Protein AF-A0A3E1B676-F1 (afdb_monomer)

Radius of gyration: 16.17 Å; Cα contacts (8 Å, |Δi|>4): 149; chains: 1; bounding box: 52×35×34 Å

Mean predicted aligned error: 9.72 Å

pLDDT: mean 76.48, std 18.03, range [34.97, 93.62]

Structure (mmCIF, N/CA/C/O backbone):
data_AF-A0A3E1B676-F1
#
_entry.id   AF-A0A3E1B676-F1
#
loop_
_atom_site.group_PDB
_atom_site.id
_atom_site.type_symbol
_atom_site.label_atom_id
_atom_site.label_alt_id
_atom_site.label_comp_id
_atom_site.label_asym_id
_atom_site.label_entity_id
_atom_site.label_seq_id
_atom_site.pdbx_PDB_ins_code
_atom_site.Cartn_x
_atom_site.Cartn_y
_atom_site.Cartn_z
_atom_site.occupancy
_atom_site.B_iso_or_equiv
_atom_site.auth_seq_id
_atom_site.auth_comp_id
_atom_site.auth_asym_id
_atom_site.auth_atom_id
_atom_site.pdbx_PDB_model_num
ATOM 1 N N . MET A 1 1 ? -6.991 -20.681 5.396 1.00 37.31 1 MET A N 1
ATOM 2 C CA . MET A 1 1 ? -6.569 -19.267 5.315 1.00 37.31 1 MET A CA 1
ATOM 3 C C . MET A 1 1 ? -7.424 -18.619 4.246 1.00 37.31 1 MET A C 1
ATOM 5 O O . MET A 1 1 ? -7.272 -18.988 3.089 1.00 37.31 1 MET A O 1
ATOM 9 N N . ASP A 1 2 ? -8.357 -17.744 4.621 1.00 46.38 2 ASP A N 1
ATOM 10 C CA . ASP A 1 2 ? -9.192 -17.037 3.646 1.00 46.38 2 ASP A CA 1
ATOM 11 C C . ASP A 1 2 ? -8.334 -16.021 2.893 1.00 46.38 2 ASP A C 1
ATOM 13 O O . ASP A 1 2 ? -7.887 -15.014 3.447 1.00 46.38 2 ASP A O 1
ATOM 17 N N . VAL A 1 3 ? -8.059 -16.308 1.625 1.00 51.62 3 VAL A N 1
ATOM 18 C CA . VAL A 1 3 ? -7.370 -15.370 0.745 1.00 51.62 3 VAL A CA 1
ATOM 19 C C . VAL A 1 3 ? -8.402 -14.324 0.335 1.00 51.62 3 VAL A C 1
ATOM 21 O O . VAL A 1 3 ? -9.228 -14.566 -0.541 1.00 51.62 3 VAL A O 1
ATOM 24 N N . ALA A 1 4 ? -8.406 -13.175 1.016 1.00 69.06 4 ALA A N 1
ATOM 25 C CA . ALA A 1 4 ? -9.234 -12.041 0.616 1.00 69.06 4 ALA A CA 1
ATOM 26 C C . ALA A 1 4 ? -8.970 -11.712 -0.863 1.00 69.06 4 ALA A C 1
ATOM 28 O O . ALA A 1 4 ? -7.813 -11.648 -1.288 1.00 69.06 4 ALA A O 1
ATOM 29 N N . ARG A 1 5 ? -10.042 -11.537 -1.645 1.00 81.31 5 ARG A N 1
ATOM 30 C CA . ARG A 1 5 ? -9.957 -11.242 -3.079 1.00 81.31 5 ARG A CA 1
ATOM 31 C C . ARG A 1 5 ? -9.132 -9.969 -3.297 1.00 81.31 5 ARG A C 1
ATOM 33 O O . ARG A 1 5 ? -9.471 -8.915 -2.758 1.00 81.31 5 ARG A O 1
ATOM 40 N N . VAL A 1 6 ? -8.056 -10.098 -4.073 1.00 87.75 6 VAL A N 1
ATOM 41 C CA . VAL A 1 6 ? -7.184 -8.987 -4.475 1.00 87.75 6 VAL A CA 1
ATOM 42 C C . VAL A 1 6 ? -7.830 -8.274 -5.658 1.00 87.75 6 VAL A C 1
ATOM 44 O O . VAL A 1 6 ? -8.067 -8.890 -6.694 1.00 87.75 6 VAL A O 1
ATOM 47 N N . GLU A 1 7 ? -8.121 -6.987 -5.496 1.00 90.19 7 GLU A N 1
ATOM 48 C CA . GLU A 1 7 ? -8.770 -6.143 -6.512 1.00 90.19 7 GLU A CA 1
ATOM 49 C C . GLU A 1 7 ? -7.760 -5.243 -7.248 1.00 90.19 7 GLU A C 1
ATOM 51 O O . GLU A 1 7 ? -8.090 -4.599 -8.241 1.00 90.19 7 GLU A O 1
ATOM 56 N N . GLY A 1 8 ? -6.510 -5.197 -6.780 1.00 90.56 8 GLY A N 1
ATOM 57 C CA . GLY A 1 8 ? -5.442 -4.423 -7.401 1.00 90.56 8 GLY A CA 1
ATOM 58 C C . GLY A 1 8 ? -4.163 -4.412 -6.572 1.00 90.56 8 GLY A C 1
ATOM 59 O O . GLY A 1 8 ? -4.040 -5.134 -5.584 1.00 90.56 8 GLY A O 1
ATOM 60 N N . TRP A 1 9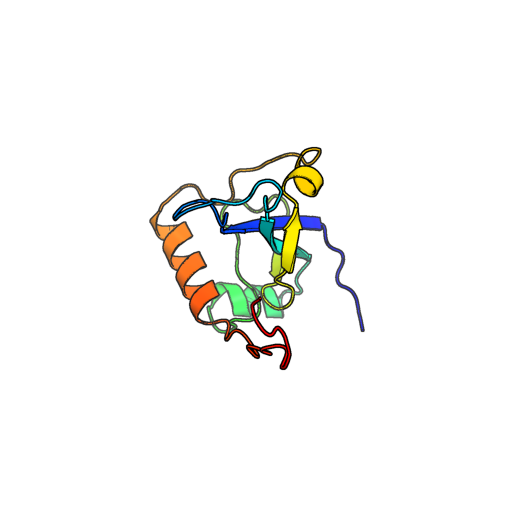 ? -3.220 -3.563 -6.972 1.00 91.19 9 TRP A N 1
ATOM 61 C CA . TRP A 1 9 ? -1.926 -3.402 -6.312 1.00 91.19 9 TRP A CA 1
ATOM 62 C C . TRP A 1 9 ? -1.608 -1.921 -6.137 1.00 91.19 9 TRP A C 1
ATOM 64 O O . TRP A 1 9 ? -1.818 -1.129 -7.055 1.00 91.19 9 TRP A O 1
ATOM 74 N N . VAL A 1 10 ? -1.070 -1.562 -4.976 1.00 91.44 10 VAL A N 1
ATOM 75 C CA . VAL A 1 10 ? -0.491 -0.242 -4.711 1.00 91.44 10 VAL A CA 1
ATOM 76 C C . VAL A 1 10 ? 1.018 -0.356 -4.815 1.00 91.44 10 VAL A C 1
ATOM 78 O O . VAL A 1 10 ? 1.610 -1.225 -4.180 1.00 91.44 10 VAL A O 1
ATOM 81 N N . VAL A 1 11 ? 1.639 0.524 -5.596 1.00 89.25 11 VAL A N 1
ATOM 82 C CA . VAL A 1 11 ? 3.098 0.686 -5.618 1.00 89.25 11 VAL A CA 1
ATOM 83 C C . VAL A 1 11 ? 3.486 1.604 -4.462 1.00 89.25 11 VAL A C 1
ATOM 85 O O . VAL A 1 11 ? 3.035 2.744 -4.415 1.00 89.25 11 VAL A O 1
ATOM 88 N N . LEU A 1 12 ? 4.284 1.096 -3.523 1.00 83.88 12 LEU A N 1
ATOM 89 C CA . LEU A 1 12 ? 4.619 1.781 -2.267 1.00 83.88 12 LEU A CA 1
ATOM 90 C C . LEU A 1 12 ? 5.931 2.555 -2.363 1.00 83.88 12 LEU A C 1
ATOM 92 O O . LEU A 1 12 ? 6.022 3.706 -1.957 1.00 83.88 12 LEU A O 1
ATOM 96 N N . THR A 1 13 ? 6.95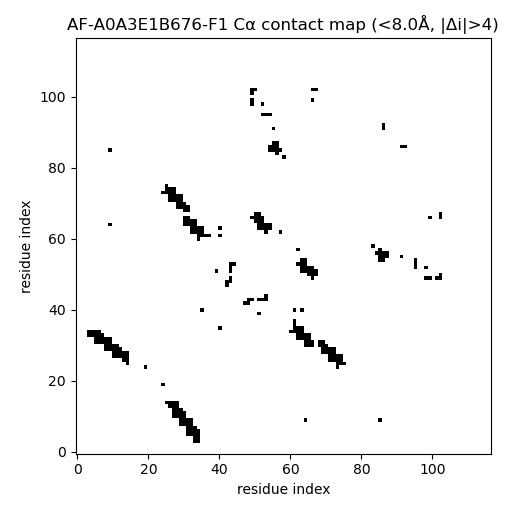3 1.915 -2.918 1.00 73.19 13 THR A N 1
ATOM 97 C CA . THR A 1 13 ? 8.233 2.550 -3.209 1.00 73.19 13 THR A CA 1
ATOM 98 C C . THR A 1 13 ? 8.779 1.975 -4.500 1.00 73.19 13 THR A C 1
ATOM 100 O O . THR A 1 13 ? 8.662 0.776 -4.789 1.00 73.19 13 THR A O 1
ATOM 103 N N . GLN A 1 14 ? 9.360 2.861 -5.293 1.00 59.12 14 GLN A N 1
ATOM 104 C CA . GLN A 1 14 ? 10.222 2.466 -6.379 1.00 59.12 14 GLN A CA 1
ATOM 105 C C . GLN A 1 14 ? 11.634 2.491 -5.808 1.00 59.12 14 GLN A C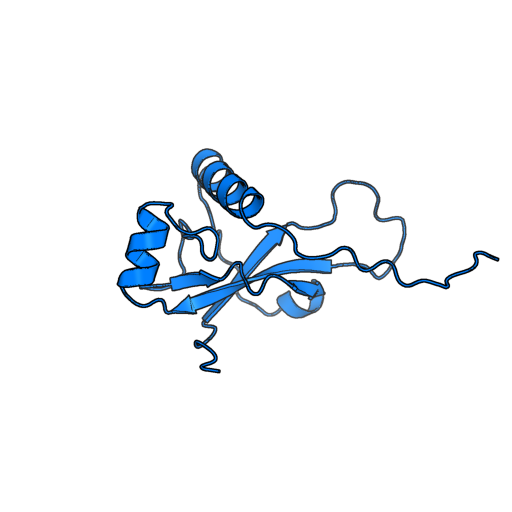 1
ATOM 107 O O . GLN A 1 14 ? 12.129 3.539 -5.418 1.00 59.12 14 GLN A O 1
ATOM 112 N N . THR A 1 15 ? 12.295 1.344 -5.718 1.00 53.12 15 THR A N 1
ATOM 113 C CA . THR A 1 15 ? 13.728 1.342 -5.431 1.00 53.12 15 THR A CA 1
ATOM 114 C C . THR A 1 15 ? 14.446 1.809 -6.695 1.00 53.12 15 THR A C 1
ATOM 116 O O . THR A 1 15 ? 14.811 0.982 -7.529 1.00 53.12 15 THR A O 1
ATOM 119 N N . CYS A 1 16 ? 14.573 3.120 -6.907 1.00 50.38 16 CYS A N 1
ATOM 120 C CA . CYS A 1 16 ? 15.342 3.662 -8.034 1.00 50.38 16 CYS A CA 1
ATOM 121 C C . CYS A 1 16 ? 16.162 4.923 -7.727 1.00 50.38 16 CYS A C 1
ATOM 123 O O . CYS A 1 16 ? 16.829 5.427 -8.626 1.00 50.38 16 CYS A O 1
ATOM 125 N N . ASP A 1 17 ? 16.187 5.401 -6.487 1.00 42.16 17 ASP A N 1
ATOM 126 C CA . ASP A 1 17 ? 16.567 6.799 -6.260 1.00 42.16 17 ASP A CA 1
ATOM 127 C C . ASP A 1 17 ? 18.059 6.961 -5.921 1.00 42.16 17 ASP A C 1
ATOM 129 O O . ASP A 1 17 ? 18.623 8.037 -6.092 1.00 42.16 17 ASP A O 1
ATOM 133 N N . ILE A 1 18 ? 18.735 5.896 -5.473 1.00 44.44 18 ILE A N 1
ATOM 134 C CA . ILE A 1 18 ? 20.149 5.942 -5.081 1.00 44.44 18 ILE A CA 1
ATOM 135 C C . ILE A 1 18 ? 20.855 4.689 -5.628 1.00 44.44 18 ILE A C 1
ATOM 137 O O . ILE A 1 18 ? 20.900 3.637 -5.003 1.00 44.44 18 ILE A O 1
ATOM 141 N N . VAL A 1 19 ? 21.409 4.839 -6.834 1.00 43.31 19 VAL A N 1
ATOM 142 C CA . VAL A 1 19 ? 22.401 3.971 -7.499 1.00 43.31 19 VAL A CA 1
ATOM 143 C C . VAL A 1 19 ? 21.943 2.574 -7.966 1.00 43.31 19 VAL A C 1
ATOM 145 O O . VAL A 1 19 ? 22.201 1.551 -7.336 1.00 43.31 19 VAL A O 1
ATOM 148 N N . ASN A 1 20 ? 21.346 2.504 -9.161 1.00 42.09 20 ASN A N 1
ATOM 149 C CA . ASN A 1 20 ? 21.154 1.240 -9.879 1.00 42.09 20 ASN A CA 1
ATOM 150 C C . ASN A 1 20 ? 22.371 0.971 -10.790 1.00 42.09 20 ASN A C 1
ATOM 152 O O . ASN A 1 20 ? 22.350 1.289 -11.973 1.00 42.09 20 ASN A O 1
ATOM 156 N N . PHE A 1 21 ? 23.461 0.429 -10.233 1.00 45.94 21 PHE A N 1
ATOM 157 C CA . PHE A 1 21 ? 24.659 0.029 -11.001 1.00 45.94 21 PHE A CA 1
ATOM 158 C C . PHE A 1 21 ? 24.521 -1.345 -11.693 1.00 45.94 21 PHE A C 1
ATOM 160 O O . PHE A 1 21 ? 25.475 -1.808 -12.312 1.00 45.94 21 PHE A O 1
ATOM 167 N N . ALA A 1 22 ? 23.367 -2.018 -11.599 1.00 49.59 22 ALA A N 1
ATOM 168 C CA . ALA A 1 22 ? 23.179 -3.366 -12.136 1.00 49.59 22 ALA A CA 1
ATOM 169 C C . ALA A 1 22 ? 21.955 -3.453 -13.061 1.00 49.59 22 ALA A C 1
ATOM 171 O O . ALA A 1 22 ? 20.815 -3.297 -12.617 1.00 49.59 22 ALA A O 1
ATOM 172 N N . GLU A 1 23 ? 22.184 -3.761 -14.342 1.00 53.47 23 GLU A N 1
ATOM 173 C CA . GLU A 1 23 ? 21.125 -4.155 -15.279 1.00 53.47 23 GLU A CA 1
ATOM 174 C C . GLU A 1 23 ? 20.291 -5.314 -14.698 1.00 53.47 23 GLU A C 1
ATOM 176 O O . GLU A 1 23 ? 20.820 -6.290 -14.165 1.00 53.47 23 GLU A O 1
ATOM 181 N N . GLY A 1 24 ? 18.960 -5.211 -14.792 1.00 58.22 24 GLY A N 1
ATOM 182 C CA . GLY A 1 24 ? 18.040 -6.311 -14.478 1.00 58.22 24 GLY A CA 1
ATOM 183 C C . GLY A 1 24 ? 17.354 -6.283 -13.104 1.00 58.22 24 GLY A C 1
ATOM 184 O O . GLY A 1 24 ? 16.514 -7.149 -12.847 1.00 58.22 24 GLY A O 1
ATOM 185 N N . ARG A 1 25 ? 17.621 -5.299 -12.231 1.00 60.53 25 ARG A N 1
ATOM 186 C CA . ARG A 1 25 ? 16.915 -5.136 -10.937 1.00 60.53 25 ARG A CA 1
ATOM 187 C C . ARG A 1 25 ? 15.896 -3.996 -10.944 1.00 60.53 25 ARG A C 1
ATOM 189 O O . ARG A 1 25 ? 15.936 -3.091 -10.121 1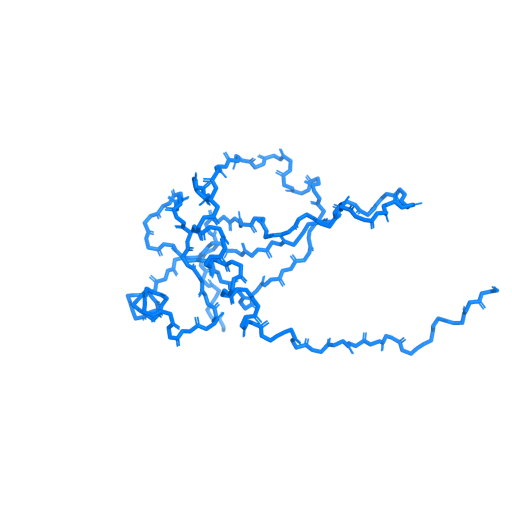.00 60.53 25 ARG A O 1
ATOM 196 N N . ASP A 1 26 ? 14.929 -4.078 -11.849 1.00 76.69 26 ASP A N 1
ATOM 197 C CA . ASP A 1 26 ? 13.749 -3.206 -11.851 1.00 76.69 26 ASP A CA 1
ATOM 198 C C . ASP A 1 26 ? 12.660 -3.755 -10.924 1.00 76.69 26 ASP A C 1
ATOM 200 O O . ASP A 1 26 ? 11.610 -4.223 -11.373 1.00 76.69 26 ASP A O 1
ATOM 204 N N . LEU A 1 27 ? 12.929 -3.745 -9.620 1.00 79.81 27 LEU A N 1
ATOM 205 C CA . LEU A 1 27 ? 11.956 -4.140 -8.605 1.00 79.81 27 LEU A CA 1
ATOM 206 C C . LEU A 1 27 ? 11.222 -2.916 -8.050 1.00 79.81 27 LEU A C 1
ATOM 208 O O . LEU A 1 27 ? 11.766 -1.816 -7.980 1.00 79.81 27 LEU A O 1
ATOM 212 N N . VAL A 1 28 ? 9.968 -3.119 -7.663 1.00 83.12 28 VAL A N 1
ATOM 213 C CA . VAL A 1 28 ? 9.166 -2.152 -6.910 1.00 83.12 28 VAL A CA 1
ATOM 214 C C . VAL A 1 28 ? 8.471 -2.870 -5.765 1.00 83.12 28 VAL A C 1
ATOM 216 O O . VAL A 1 28 ? 8.055 -4.023 -5.917 1.00 83.12 28 VAL A O 1
ATOM 219 N N . ALA A 1 29 ? 8.352 -2.200 -4.622 1.00 87.31 29 ALA A N 1
ATOM 220 C CA . ALA A 1 29 ? 7.571 -2.722 -3.512 1.00 87.31 29 ALA A CA 1
ATOM 221 C C . ALA A 1 29 ? 6.090 -2.452 -3.771 1.00 87.31 29 ALA A C 1
ATOM 223 O O . ALA A 1 29 ? 5.700 -1.326 -4.098 1.00 87.31 29 ALA A O 1
ATOM 224 N N . VAL A 1 30 ? 5.269 -3.481 -3.604 1.00 89.94 30 VAL A N 1
ATOM 225 C CA . VAL A 1 30 ? 3.823 -3.409 -3.774 1.00 89.94 30 VAL A CA 1
ATOM 226 C C . VAL A 1 30 ? 3.100 -4.021 -2.585 1.00 89.94 30 VAL A C 1
ATOM 228 O O . VAL A 1 30 ? 3.633 -4.894 -1.901 1.00 89.94 30 VAL A O 1
ATOM 231 N N . ALA A 1 31 ? 1.863 -3.588 -2.373 1.00 92.00 31 ALA A N 1
ATOM 232 C CA . ALA A 1 31 ? 0.916 -4.240 -1.478 1.00 92.00 31 ALA A CA 1
ATOM 233 C C . ALA A 1 31 ? -0.443 -4.407 -2.176 1.00 92.00 31 ALA A C 1
ATOM 235 O O . ALA A 1 31 ? -0.819 -3.563 -2.997 1.00 92.00 31 ALA A O 1
ATOM 236 N N . PRO A 1 32 ? -1.183 -5.491 -1.898 1.00 93.62 32 PRO A N 1
ATOM 237 C CA . PRO A 1 32 ? -2.469 -5.726 -2.535 1.00 93.62 32 PRO A CA 1
ATOM 238 C C . PRO A 1 32 ? -3.561 -4.798 -1.982 1.00 93.62 32 PRO A C 1
ATOM 240 O O . PRO A 1 32 ? -3.635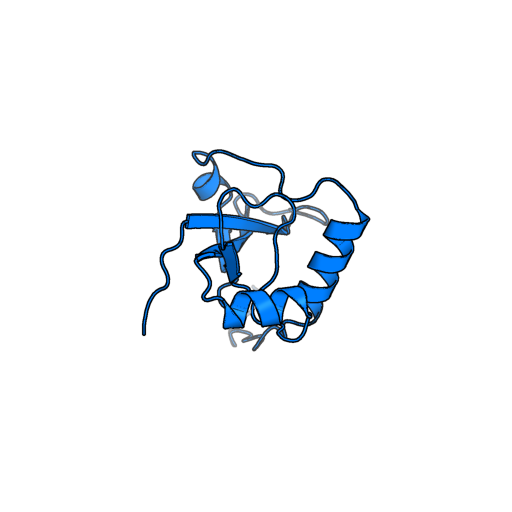 -4.537 -0.781 1.00 93.62 32 PRO A O 1
ATOM 243 N N . LEU A 1 33 ? -4.452 -4.356 -2.870 1.00 93.12 33 LEU A N 1
ATOM 244 C CA . LEU A 1 33 ? -5.751 -3.783 -2.516 1.00 93.12 33 LEU A CA 1
ATOM 245 C C . LEU A 1 33 ? -6.747 -4.920 -2.319 1.00 93.12 33 LEU A C 1
ATOM 247 O O . LEU A 1 33 ? -6.962 -5.722 -3.2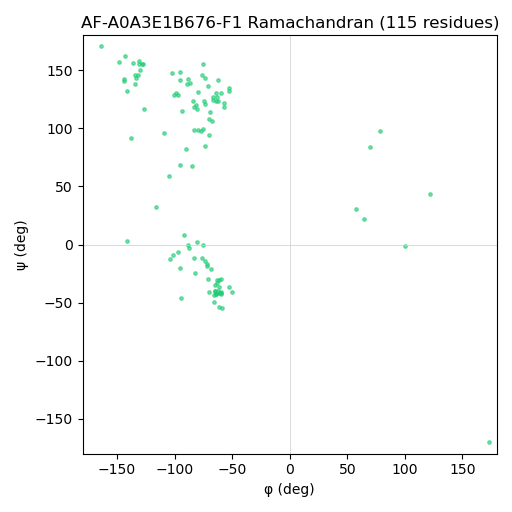30 1.00 93.12 33 LEU A O 1
ATOM 251 N N . VAL A 1 34 ? -7.368 -4.983 -1.145 1.00 93.38 34 VAL A N 1
ATOM 252 C CA . VAL A 1 34 ? -8.313 -6.046 -0.785 1.00 93.38 34 VAL A CA 1
ATOM 253 C C . VAL A 1 34 ? -9.607 -5.461 -0.242 1.00 93.38 34 VAL A C 1
ATOM 255 O O . VAL A 1 34 ? -9.605 -4.407 0.395 1.00 93.38 34 VAL A O 1
ATOM 258 N N . LYS A 1 35 ? -10.720 -6.173 -0.445 1.00 93.56 35 LYS A N 1
ATOM 259 C CA . LYS A 1 35 ? -11.984 -5.836 0.220 1.00 93.56 35 LYS A CA 1
ATOM 260 C C . LYS A 1 35 ? -11.872 -6.057 1.724 1.00 93.56 35 LYS A C 1
ATOM 262 O O . LYS A 1 35 ? -11.531 -7.152 2.176 1.00 93.56 35 LYS A O 1
ATOM 267 N N . ALA A 1 36 ? -12.211 -5.030 2.491 1.00 90.00 36 ALA A N 1
ATOM 268 C CA . ALA A 1 36 ? -12.204 -5.059 3.943 1.00 90.00 36 ALA A CA 1
ATOM 269 C C . ALA A 1 36 ? -13.616 -5.211 4.514 1.00 90.00 36 ALA A C 1
ATOM 271 O O . ALA A 1 36 ? -14.598 -4.700 3.980 1.00 90.00 36 ALA A O 1
ATOM 272 N N . LYS A 1 37 ? -13.707 -5.890 5.660 1.00 90.69 37 LYS A N 1
ATOM 273 C CA . LYS A 1 37 ? -14.904 -5.849 6.508 1.00 90.69 37 LYS A CA 1
ATOM 274 C C . LYS A 1 37 ? -14.956 -4.510 7.249 1.00 90.69 37 LYS A C 1
ATOM 276 O O . LYS A 1 37 ? -13.910 -3.937 7.555 1.00 90.69 37 LYS A O 1
ATOM 281 N N . LEU A 1 38 ? -16.159 -4.083 7.638 1.00 89.00 38 LEU A N 1
ATOM 282 C CA . LEU A 1 38 ? -16.396 -2.809 8.330 1.00 89.00 38 LEU A CA 1
ATOM 283 C C . LEU A 1 38 ? -15.477 -2.592 9.545 1.00 89.00 38 LEU A C 1
ATOM 285 O O . LEU A 1 38 ? -14.946 -1.502 9.719 1.00 89.00 38 LEU A O 1
ATOM 289 N N . GLY A 1 39 ? -15.232 -3.630 10.351 1.00 89.56 39 GLY A N 1
ATOM 290 C CA . GLY A 1 39 ? -14.349 -3.522 11.519 1.00 89.56 39 GLY A CA 1
ATOM 291 C C . GLY A 1 39 ? -12.901 -3.159 11.165 1.00 89.56 39 GLY A C 1
ATOM 292 O O . GLY A 1 39 ? -12.300 -2.325 11.836 1.00 89.56 39 GLY A O 1
ATOM 293 N N . LEU A 1 40 ? -12.355 -3.720 10.078 1.00 89.12 40 LEU A N 1
ATOM 294 C CA . LEU A 1 40 ? -11.013 -3.366 9.606 1.00 89.12 40 LEU A CA 1
ATOM 295 C C . LEU A 1 40 ? -10.998 -1.947 9.035 1.00 89.12 40 LEU A C 1
ATOM 297 O O . LEU A 1 40 ? -10.086 -1.188 9.336 1.00 89.12 40 LEU A O 1
ATOM 301 N N . MET A 1 41 ? -12.027 -1.562 8.278 1.00 90.25 41 MET A N 1
ATOM 302 C CA . MET A 1 41 ? -12.147 -0.194 7.763 1.00 90.25 41 MET A CA 1
ATOM 303 C C . MET A 1 41 ? -12.195 0.841 8.890 1.00 90.25 41 MET A C 1
ATOM 305 O O . MET A 1 41 ? -11.519 1.860 8.817 1.00 90.25 41 MET A O 1
ATOM 309 N N . GLN A 1 42 ? -12.946 0.563 9.957 1.00 91.06 42 GLN A N 1
ATOM 310 C CA . GLN A 1 42 ? -13.000 1.425 11.137 1.00 91.06 42 GLN A CA 1
ATOM 311 C C . GLN A 1 42 ? -11.651 1.494 11.857 1.00 91.06 42 GLN A C 1
ATOM 313 O O . GLN A 1 42 ? -11.262 2.570 12.300 1.00 91.06 42 GLN A O 1
ATOM 318 N N . ALA A 1 43 ? -10.936 0.372 11.972 1.00 88.81 43 ALA A N 1
ATOM 319 C CA . ALA A 1 43 ? -9.608 0.349 12.577 1.00 88.81 43 ALA A CA 1
ATOM 320 C C . ALA A 1 43 ? -8.590 1.160 11.759 1.00 88.81 43 ALA A C 1
ATOM 322 O O . ALA A 1 43 ? -7.789 1.889 12.337 1.00 88.81 43 ALA A O 1
ATOM 323 N N . VAL A 1 44 ? -8.652 1.070 10.426 1.00 90.06 44 VAL A N 1
ATOM 324 C CA . VAL A 1 44 ? -7.817 1.859 9.509 1.00 90.06 44 VAL A CA 1
ATOM 325 C C . VAL A 1 44 ? -8.152 3.347 9.613 1.00 90.06 44 VAL A C 1
ATOM 327 O O . VAL A 1 44 ? -7.255 4.151 9.831 1.00 90.06 44 VAL A O 1
ATOM 330 N N . ALA A 1 45 ? -9.435 3.718 9.547 1.00 87.50 45 ALA A N 1
ATOM 331 C CA . ALA A 1 45 ? -9.869 5.114 9.639 1.00 87.50 45 ALA A CA 1
ATOM 332 C C . ALA A 1 45 ? -9.497 5.772 10.981 1.00 87.50 45 ALA A C 1
ATOM 334 O O . ALA A 1 45 ? -9.262 6.973 11.043 1.00 87.50 45 ALA A O 1
ATOM 335 N N . LYS A 1 46 ? -9.434 4.984 12.063 1.00 88.69 46 LYS A N 1
ATOM 336 C CA . LYS A 1 46 ? -9.002 5.440 13.393 1.00 88.69 46 LYS A CA 1
ATOM 337 C C . LYS A 1 46 ? -7.484 5.363 13.608 1.00 88.69 46 LYS A C 1
ATOM 339 O O . LYS A 1 46 ? -7.025 5.724 14.687 1.00 88.69 46 LYS A O 1
ATOM 344 N N . GLY A 1 47 ? -6.718 4.846 12.645 1.00 84.19 47 GLY A N 1
ATOM 345 C CA . GLY A 1 47 ? -5.273 4.637 12.782 1.00 84.19 47 GLY A CA 1
ATOM 346 C C . GLY A 1 47 ? -4.881 3.616 13.860 1.00 84.19 47 GLY A C 1
ATOM 347 O O . GLY A 1 47 ? -3.763 3.644 14.361 1.00 84.19 47 GLY A O 1
ATOM 348 N N . THR A 1 48 ? -5.783 2.712 14.254 1.00 87.19 48 THR A N 1
ATOM 349 C CA . THR A 1 48 ? -5.556 1.757 15.357 1.00 87.19 48 THR A CA 1
ATOM 350 C C . THR A 1 48 ? -4.984 0.418 14.891 1.00 87.19 48 THR A C 1
ATOM 352 O O . THR A 1 48 ? -4.947 -0.540 15.662 1.00 87.19 48 THR A O 1
ATOM 355 N N . THR A 1 49 ? -4.594 0.296 13.622 1.00 86.69 49 THR A N 1
ATOM 356 C CA . THR A 1 49 ? -3.955 -0.911 13.095 1.00 86.69 49 THR A CA 1
ATOM 357 C C . THR A 1 49 ? -2.841 -0.559 12.111 1.00 86.69 49 THR A C 1
ATOM 359 O O . THR A 1 49 ? -3.079 0.227 11.199 1.00 86.69 49 THR A O 1
ATOM 362 N N . PRO A 1 50 ? -1.648 -1.163 12.246 1.00 85.25 50 PRO A N 1
ATOM 363 C CA . PRO A 1 50 ? -0.594 -1.049 11.241 1.00 85.25 50 PRO A CA 1
ATOM 364 C C . PRO A 1 50 ? -0.790 -2.049 10.088 1.00 85.25 50 PRO A C 1
ATOM 366 O O . PRO A 1 50 ? -0.106 -1.984 9.078 1.00 85.25 50 PRO A O 1
ATOM 369 N N . ALA A 1 51 ? -1.697 -3.023 10.218 1.00 89.06 51 ALA A N 1
ATOM 370 C CA . ALA A 1 51 ? -1.820 -4.118 9.254 1.00 89.06 51 ALA A 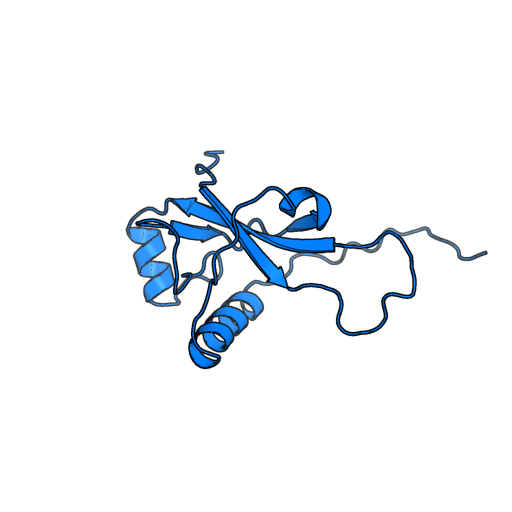CA 1
ATOM 371 C C . ALA A 1 51 ? -2.421 -3.685 7.907 1.00 89.06 51 ALA A C 1
ATOM 373 O O . ALA A 1 51 ? -2.289 -4.400 6.913 1.00 89.06 51 ALA A O 1
ATOM 374 N N . ALA A 1 52 ? -3.100 -2.541 7.870 1.00 91.62 52 ALA A N 1
ATOM 375 C CA . ALA A 1 52 ? -3.736 -2.031 6.672 1.00 91.62 52 ALA A CA 1
ATOM 376 C C . ALA A 1 52 ? -3.749 -0.503 6.658 1.00 91.62 52 ALA A C 1
ATOM 378 O O . ALA A 1 52 ? -3.700 0.132 7.709 1.00 91.62 52 ALA A O 1
ATOM 379 N N . ALA A 1 53 ? -3.862 0.072 5.466 1.00 91.38 53 ALA A N 1
ATOM 380 C CA . ALA A 1 53 ? -3.938 1.514 5.273 1.00 91.38 53 ALA A CA 1
ATOM 381 C C . ALA A 1 53 ? -5.021 1.895 4.262 1.00 91.38 53 ALA A C 1
ATOM 383 O O . ALA A 1 53 ? -5.408 1.101 3.398 1.00 91.38 53 ALA A O 1
ATOM 384 N N . GLN A 1 54 ? -5.507 3.129 4.372 1.00 90.69 54 GLN A N 1
ATOM 385 C CA . GLN A 1 54 ? -6.446 3.699 3.417 1.00 90.69 54 GLN A CA 1
ATOM 386 C C . GLN A 1 54 ? -5.684 4.330 2.251 1.00 90.69 54 GLN A C 1
ATOM 388 O O . GLN A 1 54 ? -4.657 4.977 2.444 1.00 90.69 54 GLN A O 1
ATOM 393 N N . LEU A 1 55 ? -6.205 4.132 1.042 1.00 90.12 55 LEU A N 1
ATOM 394 C CA . LEU A 1 55 ? -5.761 4.838 -0.154 1.00 90.12 55 LEU A CA 1
ATOM 395 C C . LEU A 1 55 ? -6.713 6.014 -0.392 1.00 90.12 55 LEU A C 1
ATOM 397 O O . LEU A 1 55 ? -7.925 5.800 -0.400 1.00 90.12 55 LEU A O 1
ATOM 401 N N . GLU A 1 56 ? -6.183 7.227 -0.574 1.00 88.88 56 GLU A N 1
ATOM 402 C CA . GLU A 1 56 ? -7.002 8.434 -0.789 1.00 88.88 56 GLU A CA 1
ATOM 403 C C . GLU A 1 56 ? -7.878 8.266 -2.036 1.00 88.88 56 GLU A C 1
ATOM 405 O O . GLU A 1 56 ? -9.105 8.309 -1.964 1.00 88.88 56 GLU A O 1
ATOM 410 N N . ASN A 1 57 ? -7.246 7.956 -3.166 1.00 88.44 57 ASN A N 1
ATOM 411 C CA . ASN A 1 57 ? -7.928 7.678 -4.422 1.00 88.44 57 ASN A CA 1
ATOM 412 C C . ASN A 1 57 ? -8.133 6.169 -4.597 1.00 88.44 57 ASN A C 1
ATOM 414 O O . ASN A 1 57 ? -7.512 5.525 -5.449 1.00 88.44 57 ASN A O 1
ATOM 418 N N . SER A 1 58 ? -8.989 5.580 -3.763 1.00 87.06 58 SER A N 1
ATOM 419 C CA . SER A 1 58 ? -9.339 4.166 -3.905 1.00 87.06 58 SER A CA 1
ATOM 420 C C . SER A 1 58 ? -10.066 3.903 -5.237 1.00 87.06 58 SER A C 1
ATOM 422 O O . SER A 1 58 ? -11.053 4.576 -5.534 1.00 87.06 58 SER A O 1
ATOM 424 N N . PRO A 1 59 ? -9.658 2.894 -6.035 1.00 85.81 59 PRO A N 1
ATOM 425 C CA . PRO A 1 59 ? -10.309 2.565 -7.307 1.00 85.81 59 PRO A CA 1
ATOM 426 C C . PRO A 1 59 ? -11.659 1.842 -7.140 1.00 85.81 59 PRO A C 1
ATOM 428 O O . PRO A 1 59 ? -12.290 1.486 -8.136 1.00 85.81 59 PRO A O 1
ATOM 431 N N . GLY A 1 60 ? -12.087 1.582 -5.903 1.00 86.50 60 GLY A N 1
ATOM 432 C CA . GLY A 1 60 ? -13.344 0.914 -5.585 1.00 86.50 60 GLY A CA 1
ATOM 433 C C . GLY A 1 60 ? -13.760 1.102 -4.128 1.00 86.50 60 GLY A C 1
ATOM 434 O O . GLY A 1 60 ? -13.001 1.608 -3.297 1.00 86.50 60 GLY A O 1
ATOM 435 N N . GLU A 1 61 ? -14.981 0.676 -3.820 1.00 87.25 61 GLU A N 1
ATOM 436 C CA . GLU A 1 61 ? -15.556 0.784 -2.481 1.00 87.25 61 GLU A CA 1
ATOM 437 C C . GLU A 1 61 ? -14.990 -0.270 -1.526 1.00 87.25 61 GLU A C 1
ATOM 439 O O . GLU A 1 61 ? -14.745 -1.419 -1.904 1.00 87.25 61 GLU A O 1
ATOM 444 N N . ASN A 1 62 ? -14.852 0.113 -0.254 1.00 90.19 62 ASN A N 1
ATOM 445 C CA . ASN A 1 62 ? -14.466 -0.778 0.844 1.00 90.19 62 ASN A CA 1
ATOM 446 C C . ASN A 1 62 ? -13.121 -1.493 0.631 1.00 90.19 62 ASN A C 1
ATOM 448 O O . ASN A 1 62 ? -12.929 -2.619 1.100 1.00 90.19 62 ASN A O 1
ATOM 452 N N . LEU A 1 63 ? -12.193 -0.853 -0.084 1.00 92.25 63 LEU A N 1
ATOM 453 C CA . LEU A 1 63 ? -10.841 -1.363 -0.282 1.00 92.25 63 LEU A CA 1
ATOM 454 C C . LEU A 1 63 ? -9.878 -0.767 0.737 1.00 92.25 63 LEU A C 1
ATOM 456 O O . LEU A 1 63 ? -9.933 0.420 1.056 1.00 92.25 63 LEU A O 1
ATOM 460 N N . VAL A 1 64 ? -8.963 -1.606 1.205 1.00 93.19 64 VAL A N 1
ATOM 461 C CA . VAL A 1 64 ? -7.803 -1.193 1.996 1.00 93.19 64 VAL A CA 1
ATOM 462 C C . VAL A 1 64 ? -6.546 -1.783 1.380 1.00 93.19 64 VAL A C 1
ATOM 464 O O . VAL A 1 64 ? -6.589 -2.818 0.708 1.00 93.19 64 VAL A O 1
ATOM 467 N N . VAL A 1 65 ? -5.419 -1.129 1.625 1.00 93.19 65 VAL A N 1
ATOM 468 C CA . VAL A 1 65 ? -4.101 -1.666 1.303 1.00 93.19 65 VAL A CA 1
ATOM 469 C C . VAL A 1 65 ? -3.717 -2.638 2.413 1.00 93.19 65 VAL A C 1
ATOM 471 O O . VAL A 1 65 ? -3.600 -2.222 3.562 1.00 93.19 65 VAL A O 1
ATOM 474 N N . ASP A 1 66 ? -3.547 -3.921 2.097 1.00 92.50 66 ASP A N 1
ATOM 475 C CA . ASP A 1 66 ? -3.110 -4.939 3.063 1.00 92.50 66 ASP A CA 1
ATOM 476 C C . ASP A 1 66 ? -1.581 -4.911 3.181 1.00 92.50 66 ASP A C 1
ATOM 478 O O . ASP A 1 66 ? -0.851 -5.470 2.358 1.00 92.50 66 ASP A O 1
ATOM 482 N N . LEU A 1 67 ? -1.096 -4.239 4.224 1.00 89.94 67 LEU A N 1
ATOM 483 C CA . LEU A 1 67 ? 0.329 -4.023 4.460 1.00 89.94 67 LEU A CA 1
ATOM 484 C C . LEU A 1 67 ? 1.037 -5.270 5.004 1.00 89.94 67 LEU A C 1
ATOM 486 O O . LEU A 1 67 ? 2.265 -5.334 4.991 1.00 89.94 67 LEU A O 1
ATOM 490 N N . THR A 1 68 ? 0.292 -6.298 5.423 1.00 88.25 68 THR A N 1
ATOM 491 C CA . THR A 1 68 ? 0.875 -7.574 5.874 1.00 88.25 68 THR A CA 1
ATOM 492 C C . THR A 1 68 ? 1.414 -8.423 4.722 1.00 88.25 68 THR A C 1
ATOM 494 O O . THR A 1 68 ? 2.168 -9.369 4.950 1.00 88.25 68 THR A O 1
ATOM 497 N N . LYS A 1 69 ? 1.048 -8.083 3.479 1.00 89.00 69 LYS A N 1
ATOM 498 C CA . LYS A 1 69 ? 1.419 -8.809 2.255 1.00 89.00 69 LYS A CA 1
ATOM 499 C C . LYS A 1 69 ? 2.281 -7.975 1.312 1.00 89.00 69 LYS A C 1
ATOM 501 O O . LYS A 1 69 ? 2.193 -8.123 0.093 1.00 89.00 69 LYS A O 1
ATOM 506 N N . LEU A 1 70 ? 3.110 -7.101 1.876 1.00 87.50 70 LEU A N 1
ATOM 507 C CA . LEU A 1 70 ? 4.095 -6.346 1.114 1.00 87.50 70 LEU A CA 1
ATOM 508 C C . LEU A 1 70 ? 5.067 -7.306 0.413 1.00 87.50 70 LEU A C 1
ATOM 510 O O . LEU A 1 70 ? 5.630 -8.207 1.036 1.00 87.50 70 LEU A O 1
ATOM 514 N N . CYS A 1 71 ? 5.276 -7.110 -0.885 1.00 87.50 71 CYS A N 1
ATOM 515 C CA . CYS A 1 71 ? 6.220 -7.899 -1.668 1.00 87.50 71 CYS A CA 1
ATOM 516 C C . CYS A 1 71 ? 6.939 -7.048 -2.720 1.00 87.50 71 CYS A C 1
ATOM 518 O O . CYS A 1 71 ? 6.505 -5.949 -3.058 1.00 87.50 71 CYS A O 1
ATOM 520 N N . ALA A 1 72 ? 8.062 -7.551 -3.235 1.00 87.12 72 ALA A N 1
ATOM 521 C CA . ALA A 1 72 ? 8.779 -6.931 -4.344 1.00 87.12 72 ALA A CA 1
ATOM 522 C C . ALA A 1 72 ? 8.423 -7.640 -5.655 1.00 87.12 72 ALA A C 1
ATOM 524 O O . ALA A 1 72 ? 8.502 -8.866 -5.742 1.00 87.12 72 ALA A O 1
ATOM 525 N N . VAL A 1 73 ? 8.067 -6.873 -6.684 1.00 85.69 73 VAL A N 1
ATOM 526 C CA . VAL A 1 73 ? 7.742 -7.394 -8.020 1.00 85.69 73 VAL A CA 1
ATOM 527 C C . VAL A 1 73 ? 8.560 -6.689 -9.090 1.00 85.69 73 VAL A C 1
ATOM 529 O O . VAL A 1 73 ? 8.988 -5.552 -8.911 1.00 85.69 73 VAL A O 1
ATOM 532 N N . GLN A 1 74 ? 8.766 -7.352 -10.229 1.00 85.44 74 GLN A N 1
ATOM 533 C CA . GLN A 1 74 ? 9.413 -6.723 -11.381 1.00 85.44 74 GLN A CA 1
ATOM 534 C C . GLN A 1 74 ? 8.479 -5.691 -12.019 1.00 85.44 74 GLN A C 1
ATOM 536 O O . GLN A 1 74 ? 7.312 -5.995 -12.262 1.00 85.44 74 GLN A O 1
ATOM 541 N N . LYS A 1 75 ? 8.992 -4.511 -12.390 1.00 81.19 75 LYS A N 1
ATOM 542 C CA . LYS A 1 75 ? 8.209 -3.454 -13.064 1.00 81.19 75 LYS A CA 1
ATOM 543 C C . LYS A 1 75 ? 7.481 -3.966 -14.307 1.00 81.19 75 LYS A C 1
ATOM 545 O O . LYS A 1 75 ? 6.340 -3.583 -14.553 1.00 81.19 75 LYS A O 1
ATOM 550 N N . LYS A 1 76 ? 8.101 -4.886 -15.055 1.00 84.25 76 LYS A N 1
ATOM 551 C CA . LYS A 1 76 ? 7.498 -5.511 -16.243 1.00 84.25 76 LYS A CA 1
ATOM 552 C C . LYS A 1 76 ? 6.198 -6.266 -15.935 1.00 84.25 76 LYS A C 1
ATOM 554 O O . LYS A 1 76 ? 5.312 -6.300 -16.779 1.00 84.25 76 LYS A O 1
ATOM 559 N N . ALA A 1 77 ? 6.050 -6.809 -14.723 1.00 85.25 77 ALA A N 1
ATOM 560 C CA . ALA A 1 77 ? 4.821 -7.473 -14.289 1.00 85.25 77 ALA A CA 1
ATOM 561 C C . ALA A 1 77 ? 3.651 -6.486 -14.114 1.00 85.25 77 ALA A C 1
ATOM 563 O O . ALA A 1 77 ? 2.496 -6.890 -14.182 1.00 85.25 77 ALA A O 1
ATOM 564 N N . LEU A 1 78 ? 3.941 -5.192 -13.937 1.00 83.44 78 LEU A N 1
ATOM 565 C CA . LEU A 1 78 ? 2.946 -4.125 -13.796 1.00 83.44 78 LEU A CA 1
ATOM 566 C C . LEU A 1 78 ? 2.675 -3.378 -15.113 1.00 83.44 78 LEU A C 1
ATOM 568 O O . LEU A 1 78 ? 1.797 -2.519 -15.159 1.00 83.44 78 LEU A O 1
ATOM 572 N N . ALA A 1 79 ? 3.425 -3.663 -16.184 1.00 83.69 79 ALA A N 1
ATOM 573 C CA . ALA A 1 79 ? 3.401 -2.871 -17.416 1.00 83.69 79 ALA A CA 1
ATOM 574 C C . ALA A 1 79 ? 2.036 -2.882 -18.129 1.00 83.69 79 ALA A C 1
ATOM 576 O O . ALA A 1 79 ? 1.652 -1.874 -18.713 1.00 83.69 79 ALA A O 1
ATOM 577 N N . GLY A 1 80 ? 1.291 -3.988 -18.045 1.00 81.25 80 GLY A N 1
ATOM 578 C CA . GLY A 1 80 ? -0.041 -4.125 -18.649 1.00 81.25 80 GLY A CA 1
ATOM 579 C C . GLY A 1 80 ? -1.202 -3.661 -17.764 1.00 81.25 80 GLY A C 1
ATOM 580 O O . GLY A 1 80 ? -2.356 -3.775 -18.169 1.00 81.25 80 GLY A O 1
ATOM 581 N N . MET A 1 81 ? -0.936 -3.180 -16.547 1.00 86.00 81 MET A N 1
ATOM 582 C CA . MET A 1 81 ? -1.988 -2.801 -15.604 1.00 86.00 81 MET A CA 1
ATOM 583 C C . MET A 1 81 ? -2.401 -1.340 -15.789 1.00 86.00 81 MET A C 1
ATOM 585 O O . MET A 1 81 ? -1.555 -0.451 -15.919 1.00 86.00 81 MET A O 1
ATOM 589 N N . ARG A 1 82 ? -3.712 -1.070 -15.736 1.00 85.94 82 ARG A N 1
ATOM 590 C CA . ARG A 1 82 ? -4.228 0.304 -15.721 1.00 85.94 82 ARG A CA 1
ATOM 591 C C . ARG A 1 82 ? -3.722 1.021 -14.470 1.00 85.94 82 ARG A C 1
ATOM 593 O O . ARG A 1 82 ? -3.963 0.565 -13.354 1.00 85.94 82 ARG A O 1
ATOM 600 N N . ARG A 1 83 ? -3.048 2.153 -14.666 1.00 85.56 83 ARG A N 1
ATOM 601 C CA . ARG A 1 83 ? -2.516 2.983 -13.580 1.00 85.56 83 ARG A CA 1
ATOM 602 C C . ARG A 1 83 ? -3.561 3.996 -13.122 1.00 85.56 83 ARG A C 1
ATOM 604 O O . ARG A 1 83 ? -4.285 4.550 -13.944 1.00 85.56 83 ARG A O 1
ATOM 611 N N . ALA A 1 84 ? -3.600 4.239 -11.819 1.00 86.06 84 ALA A N 1
ATOM 612 C CA . ALA A 1 84 ? -4.373 5.302 -11.192 1.00 86.06 84 ALA A CA 1
ATOM 613 C C . ALA A 1 84 ? -3.486 6.011 -10.163 1.00 86.06 84 ALA A C 1
ATOM 615 O O . ALA A 1 84 ? -2.626 5.380 -9.545 1.00 86.06 84 ALA A O 1
ATOM 616 N N . ILE A 1 85 ? -3.673 7.320 -10.010 1.00 85.50 85 ILE A N 1
ATOM 617 C CA . ILE A 1 85 ? -2.961 8.116 -9.008 1.00 85.50 85 ILE A CA 1
ATOM 618 C C . ILE A 1 85 ? -3.561 7.791 -7.641 1.00 85.50 85 ILE A C 1
ATOM 620 O O . ILE A 1 85 ? -4.764 7.944 -7.471 1.00 85.50 85 ILE A O 1
ATOM 624 N N . GLY A 1 86 ? -2.740 7.353 -6.684 1.00 83.31 86 GLY A N 1
ATOM 625 C CA . GLY A 1 86 ? -3.201 6.928 -5.356 1.00 83.31 86 GLY A CA 1
ATOM 626 C C . GLY A 1 86 ? -3.443 8.057 -4.345 1.00 83.31 86 GLY A C 1
ATOM 627 O O . GLY A 1 86 ? -4.245 7.871 -3.434 1.00 83.31 86 GLY A O 1
ATOM 628 N N . PHE A 1 87 ? -2.780 9.205 -4.518 1.00 86.12 87 PHE A N 1
ATOM 629 C CA . PHE A 1 87 ? -2.818 10.362 -3.612 1.00 86.12 87 PHE A CA 1
ATOM 630 C C . PHE A 1 87 ? -2.748 11.663 -4.410 1.00 86.12 87 PHE A C 1
ATOM 632 O O . PHE A 1 87 ? -2.003 11.722 -5.391 1.00 86.12 87 PHE A O 1
ATOM 639 N N . ASN A 1 88 ? -3.477 12.697 -3.984 1.00 86.56 88 ASN A N 1
ATOM 640 C CA . ASN A 1 88 ? -3.476 14.005 -4.654 1.00 86.56 88 ASN A CA 1
ATOM 641 C C . ASN A 1 88 ? -2.658 15.066 -3.914 1.00 86.56 88 ASN A C 1
ATOM 643 O O . ASN A 1 88 ? -2.393 16.124 -4.484 1.00 86.56 88 ASN A O 1
ATOM 647 N N . SER A 1 89 ? -2.256 14.809 -2.667 1.00 85.25 89 SER A N 1
ATOM 648 C CA . SER A 1 89 ? -1.446 15.737 -1.880 1.00 85.25 89 SER A CA 1
ATOM 649 C C . SER A 1 89 ? -0.245 15.049 -1.238 1.00 85.25 89 SER A C 1
ATOM 651 O O . SER A 1 89 ? -0.193 13.829 -1.063 1.00 85.25 89 SER A O 1
ATOM 653 N N . ASP A 1 90 ? 0.766 15.848 -0.907 1.00 82.75 90 ASP A N 1
ATOM 654 C CA . ASP A 1 90 ? 1.923 15.361 -0.156 1.00 82.75 90 ASP A CA 1
ATOM 655 C C . ASP A 1 90 ? 1.557 15.050 1.297 1.00 82.75 90 ASP A C 1
ATOM 657 O O . ASP A 1 90 ? 2.114 14.126 1.878 1.00 82.75 90 ASP A O 1
ATOM 661 N N . GLU A 1 91 ? 0.577 15.754 1.865 1.00 83.56 91 GLU A N 1
ATOM 662 C CA . GLU A 1 91 ? 0.096 15.525 3.228 1.00 83.5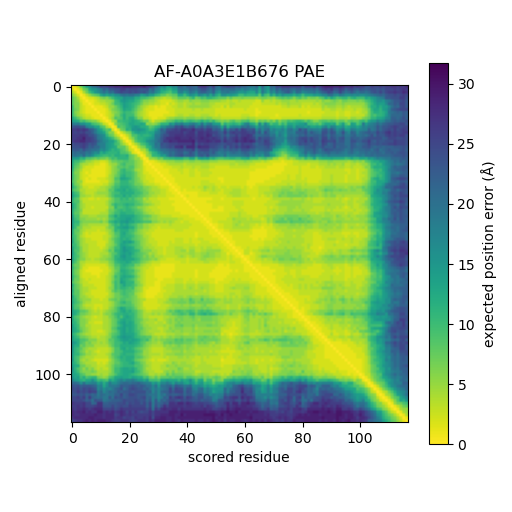6 91 GLU A CA 1
ATOM 663 C C . GLU A 1 91 ? -0.470 14.108 3.400 1.00 83.56 91 GLU A C 1
ATOM 665 O O . GLU A 1 91 ? 0.001 13.351 4.251 1.00 83.56 91 GLU A O 1
ATOM 670 N N . THR A 1 92 ? -1.414 13.704 2.545 1.00 83.06 92 THR A N 1
ATOM 671 C CA . THR A 1 92 ? -2.029 12.366 2.607 1.00 83.06 92 THR A CA 1
ATOM 672 C C . THR A 1 92 ? -1.017 11.264 2.307 1.00 83.06 92 THR A C 1
ATOM 674 O O . THR A 1 92 ? -1.043 10.197 2.929 1.00 83.06 92 THR A O 1
ATOM 677 N N . ARG A 1 93 ? -0.068 11.538 1.406 1.00 84.44 93 ARG A N 1
ATOM 678 C CA . ARG A 1 93 ? 1.057 10.648 1.106 1.00 84.44 93 ARG A CA 1
ATOM 679 C C . ARG A 1 93 ? 1.982 10.466 2.312 1.00 84.44 93 ARG A C 1
ATOM 681 O O . ARG A 1 93 ? 2.392 9.340 2.587 1.00 84.44 93 ARG A O 1
ATOM 688 N N . CYS A 1 94 ? 2.281 11.534 3.049 1.00 82.81 94 CYS A N 1
ATOM 689 C CA . CYS A 1 94 ? 3.083 11.488 4.271 1.00 82.81 94 CYS A CA 1
ATOM 690 C C . CYS A 1 94 ? 2.380 10.703 5.385 1.00 82.81 94 CYS A C 1
ATOM 692 O O . CYS A 1 94 ? 3.007 9.850 6.009 1.00 82.81 94 CYS A O 1
ATOM 694 N N . THR A 1 95 ? 1.076 10.906 5.600 1.00 82.19 95 THR A N 1
ATOM 695 C CA . THR A 1 95 ? 0.297 10.110 6.569 1.00 82.19 95 THR A CA 1
ATOM 696 C C . THR A 1 95 ? 0.314 8.618 6.222 1.00 82.19 95 THR A C 1
ATOM 698 O O . THR A 1 95 ? 0.481 7.757 7.093 1.00 82.19 95 THR A O 1
ATOM 701 N N . PHE A 1 96 ? 0.193 8.286 4.935 1.00 84.94 96 PHE A N 1
ATOM 702 C CA . PHE A 1 96 ? 0.310 6.907 4.474 1.00 84.94 96 PHE A CA 1
ATOM 703 C C . PHE A 1 96 ? 1.718 6.337 4.711 1.00 84.94 96 PHE A C 1
ATOM 705 O O . PHE A 1 96 ? 1.852 5.214 5.200 1.00 84.94 96 PHE A O 1
ATOM 712 N N . ALA A 1 97 ? 2.769 7.114 4.435 1.00 83.00 97 ALA A N 1
ATOM 713 C CA . ALA A 1 97 ? 4.153 6.716 4.692 1.00 83.00 97 ALA A CA 1
ATOM 714 C C . ALA A 1 97 ? 4.423 6.452 6.185 1.00 83.00 97 ALA A C 1
ATOM 716 O O . ALA A 1 97 ? 5.019 5.435 6.526 1.00 83.00 97 ALA A O 1
ATOM 717 N N . GLN A 1 98 ? 3.899 7.283 7.087 1.00 81.62 98 GLN A N 1
ATOM 718 C CA . GLN A 1 98 ? 3.991 7.053 8.536 1.00 81.62 98 GLN A CA 1
ATOM 719 C C . GLN A 1 98 ? 3.308 5.743 8.957 1.00 81.62 98 GLN A C 1
ATOM 721 O O . GLN A 1 98 ? 3.801 5.013 9.819 1.00 81.62 98 GLN A O 1
ATOM 726 N N . THR A 1 99 ? 2.188 5.401 8.312 1.00 81.31 99 THR A N 1
ATOM 727 C CA . THR A 1 99 ? 1.522 4.113 8.545 1.00 81.31 99 THR A CA 1
ATOM 728 C C . THR A 1 99 ? 2.419 2.955 8.106 1.00 81.31 99 THR A C 1
ATOM 730 O O . THR A 1 99 ? 2.554 1.986 8.853 1.00 81.31 99 THR A O 1
ATOM 733 N N . LEU A 1 100 ? 3.097 3.069 6.956 1.00 81.00 100 LEU A N 1
ATOM 734 C CA . LEU A 1 100 ? 4.081 2.079 6.499 1.00 81.00 100 LEU A CA 1
ATOM 735 C C . LEU A 1 100 ? 5.246 1.905 7.482 1.00 81.00 100 LEU A C 1
ATOM 737 O O . LEU A 1 100 ? 5.639 0.774 7.747 1.00 81.00 100 LEU A O 1
ATOM 741 N N . GLU A 1 101 ? 5.775 2.986 8.054 1.00 79.94 101 GLU A N 1
ATOM 742 C CA . GLU A 1 101 ? 6.873 2.923 9.033 1.00 79.94 101 GLU A CA 1
ATOM 743 C C . GLU A 1 101 ? 6.480 2.185 10.322 1.00 79.94 101 GLU A C 1
ATOM 745 O O . GLU A 1 101 ? 7.310 1.524 10.951 1.00 79.94 101 GLU A O 1
ATOM 750 N N . SER A 1 102 ? 5.200 2.242 10.700 1.00 74.06 102 SER A N 1
ATOM 751 C CA . SER A 1 102 ? 4.676 1.501 11.854 1.00 74.06 102 SER A CA 1
ATOM 752 C C . SER A 1 102 ? 4.576 -0.014 11.612 1.00 74.06 102 SER A C 1
ATOM 754 O O . SER A 1 102 ? 4.507 -0.802 12.565 1.00 74.06 102 SER A O 1
ATOM 756 N N . VAL A 1 103 ? 4.620 -0.447 10.346 1.00 64.19 103 VAL A N 1
ATOM 757 C CA . VAL A 1 103 ? 4.684 -1.861 9.969 1.00 64.19 103 VAL A CA 1
ATOM 758 C C . VAL A 1 103 ? 6.098 -2.356 10.223 1.00 64.19 103 VAL A C 1
ATOM 760 O O . VAL A 1 103 ? 7.000 -2.150 9.418 1.00 64.19 103 VAL A O 1
ATOM 763 N N . ARG A 1 104 ? 6.319 -3.036 11.355 1.00 52.88 104 ARG A N 1
ATOM 764 C CA . ARG A 1 104 ? 7.631 -3.634 11.646 1.00 52.88 104 ARG A CA 1
ATOM 765 C C . ARG A 1 104 ? 8.032 -4.599 10.519 1.00 52.88 104 ARG A C 1
ATOM 767 O O . ARG A 1 104 ? 7.363 -5.625 10.367 1.00 52.88 104 ARG A O 1
ATOM 774 N N . PRO A 1 105 ? 9.144 -4.372 9.797 1.00 48.81 105 PRO A N 1
ATOM 775 C CA . PRO A 1 105 ? 9.674 -5.383 8.899 1.00 48.81 105 PRO A CA 1
ATOM 776 C C . PRO A 1 105 ? 10.191 -6.551 9.747 1.00 48.81 105 PRO A C 1
ATOM 778 O O . PRO A 1 105 ? 11.211 -6.461 10.433 1.00 48.81 105 PRO A O 1
ATOM 781 N N . LEU A 1 106 ? 9.459 -7.664 9.747 1.00 39.88 106 LEU A N 1
ATOM 782 C CA . LEU A 1 106 ? 9.933 -8.896 10.358 1.00 39.88 106 LEU A CA 1
ATOM 783 C C . LEU A 1 106 ? 11.089 -9.456 9.518 1.00 39.88 106 LEU A C 1
ATOM 785 O O . LEU A 1 106 ? 10.891 -9.955 8.416 1.00 39.88 106 LEU A O 1
ATOM 789 N N . ARG A 1 107 ? 12.273 -9.464 10.145 1.00 36.75 107 ARG A N 1
ATOM 790 C CA . ARG A 1 107 ? 13.379 -10.412 9.930 1.00 36.75 107 ARG A CA 1
ATOM 791 C C . ARG A 1 107 ? 14.245 -10.168 8.682 1.00 36.75 107 ARG A C 1
ATOM 793 O O . ARG A 1 107 ? 14.001 -10.689 7.601 1.00 36.75 107 ARG A O 1
ATOM 800 N N . ILE A 1 108 ? 15.382 -9.500 8.893 1.00 40.88 108 ILE A N 1
ATOM 801 C CA . ILE A 1 108 ? 16.544 -9.607 8.000 1.00 40.88 108 ILE A CA 1
ATOM 802 C C . ILE A 1 108 ? 17.134 -11.014 8.185 1.00 40.88 108 ILE A C 1
ATOM 804 O O . ILE A 1 108 ? 17.936 -11.240 9.090 1.00 40.88 108 ILE A O 1
ATOM 808 N N . SER A 1 109 ? 16.747 -11.990 7.358 1.00 43.12 109 SER A N 1
ATOM 809 C CA . SER A 1 109 ? 17.550 -13.209 7.220 1.00 43.12 109 SER A CA 1
ATOM 810 C C . SER A 1 109 ? 18.714 -12.904 6.279 1.00 43.12 109 SER A C 1
ATOM 812 O O . SER A 1 109 ? 18.555 -12.922 5.057 1.00 43.12 109 SER A O 1
ATOM 814 N N . ARG A 1 110 ? 19.899 -12.618 6.827 1.00 37.97 110 ARG A N 1
ATOM 815 C CA . ARG A 1 110 ? 21.126 -12.778 6.037 1.00 37.97 110 ARG A CA 1
ATOM 816 C C . ARG A 1 110 ? 21.240 -14.264 5.691 1.00 37.97 110 ARG A C 1
ATOM 818 O O . ARG A 1 110 ? 21.177 -15.094 6.596 1.00 37.97 110 ARG A O 1
ATOM 825 N N . ARG A 1 111 ? 21.393 -14.615 4.409 1.00 34.97 111 ARG A N 1
ATOM 826 C CA . ARG A 1 111 ? 21.908 -15.947 4.057 1.00 34.97 111 ARG A CA 1
ATOM 827 C C . ARG A 1 111 ? 23.341 -16.024 4.601 1.00 34.97 111 ARG A C 1
ATOM 829 O O . ARG A 1 111 ? 24.136 -15.162 4.231 1.00 34.97 111 ARG A O 1
ATOM 836 N N . PRO A 1 112 ? 23.701 -16.997 5.450 1.00 41.19 112 PRO A N 1
ATOM 837 C CA . PRO A 1 112 ? 25.104 -17.281 5.690 1.00 41.19 112 PRO A CA 1
ATOM 838 C C . PRO A 1 112 ? 25.646 -18.003 4.448 1.00 41.19 112 PRO A C 1
ATOM 840 O O . PRO A 1 112 ? 25.113 -19.046 4.075 1.00 41.19 112 PRO A O 1
ATOM 843 N N . GLY A 1 113 ? 26.664 -17.437 3.791 1.00 51.03 113 GLY A N 1
ATOM 844 C CA . GLY A 1 113 ? 27.466 -18.176 2.805 1.00 51.03 113 GLY A CA 1
ATOM 845 C C . GLY A 1 113 ? 27.544 -17.628 1.377 1.00 51.03 113 GLY A C 1
ATOM 846 O O . GLY A 1 113 ? 27.500 -18.422 0.445 1.00 51.03 113 GLY A O 1
ATOM 847 N N . LEU A 1 114 ? 27.713 -16.319 1.174 1.00 42.91 114 LEU A N 1
ATOM 848 C CA . LEU A 1 114 ? 28.365 -15.842 -0.052 1.00 42.91 114 LEU A CA 1
ATOM 849 C C . LEU A 1 114 ? 29.742 -15.305 0.350 1.00 42.91 114 LEU A C 1
ATOM 851 O O . LEU A 1 114 ? 29.847 -14.209 0.888 1.00 42.91 114 LEU A O 1
ATOM 855 N N . MET A 1 115 ? 30.760 -16.157 0.212 1.00 45.50 115 MET A N 1
ATOM 856 C CA . MET A 1 115 ? 32.155 -15.724 0.149 1.00 45.50 115 MET A CA 1
ATOM 857 C C . MET A 1 115 ? 32.308 -14.939 -1.156 1.00 45.50 115 MET A C 1
ATOM 859 O O . MET A 1 115 ? 31.948 -15.460 -2.215 1.00 45.50 115 MET A O 1
ATOM 863 N N . ASP A 1 116 ? 32.775 -13.698 -1.054 1.00 43.81 116 ASP A N 1
ATOM 864 C CA . ASP A 1 116 ? 33.236 -12.921 -2.203 1.00 43.81 116 ASP A CA 1
ATOM 865 C C . ASP A 1 116 ? 34.443 -13.632 -2.849 1.00 43.81 116 ASP A C 1
ATOM 867 O O . ASP A 1 116 ? 35.254 -14.210 -2.114 1.00 43.81 116 ASP A O 1
ATOM 871 N N . PRO A 1 117 ? 34.566 -13.637 -4.188 1.00 55.56 117 PRO A N 1
ATOM 872 C CA . PRO A 1 117 ? 35.821 -13.977 -4.849 1.00 55.56 117 PRO A CA 1
ATOM 873 C C . PRO A 1 117 ? 36.877 -12.875 -4.676 1.00 55.56 117 PRO A C 1
ATOM 875 O O . PRO A 1 117 ? 36.503 -11.679 -4.659 1.00 55.56 117 PRO A O 1
#

Organism: Rhizobium leguminosarum bv. trifolii (NCBI:txid386)

Foldseek 3Di:
DDPFDFPAKDFLDFPPDPDPPDPPPRKTKIFTKGADDPVVVVCQVVVVDLQWHDFPPDPDPRIIGGLVRIDIDHVVVCPPPDDDDRDDDPVVSVVVVVSNVVPDDPDDDDDPDDDDD

Secondary structure (DSSP, 8-state):
---PPEEEEEEEEES-SS---STT--EEEEEEEEEPPHHHHHHHHTT--SSEE--TT-SSTTEEEEGGG-EEEEGGGGTTSPP----SSHHHHHHHHHHHHHS------PPS-----

Sequence (117 aa):
MDVARVEGWVVLTQTCDIVNFAEGRDLVAVAPLVKAKLGLMQAVAKGTTPAAAQLENSPGENLVVDLTKLCAVQKKALAGMRRAIGFNSDETRCTFAQTLESVRPLRISRRPGLMDP

Solvent-accessible surface area (backbone atoms only — not comparable to full-atom values): 7450 Å² total; per-residue (Å²): 131,88,78,66,63,71,81,46,72,43,80,75,46,71,72,70,88,79,78,81,89,55,93,89,68,56,43,28,36,30,25,38,25,26,68,53,56,70,71,57,52,52,32,35,76,69,65,75,41,52,55,37,42,73,53,79,50,54,96,56,82,59,51,30,35,35,56,81,58,60,44,78,43,52,53,77,80,52,67,86,54,89,84,76,72,50,60,95,47,70,66,63,45,48,56,48,49,55,43,54,69,63,41,75,83,82,73,90,75,76,79,90,82,81,78,80,133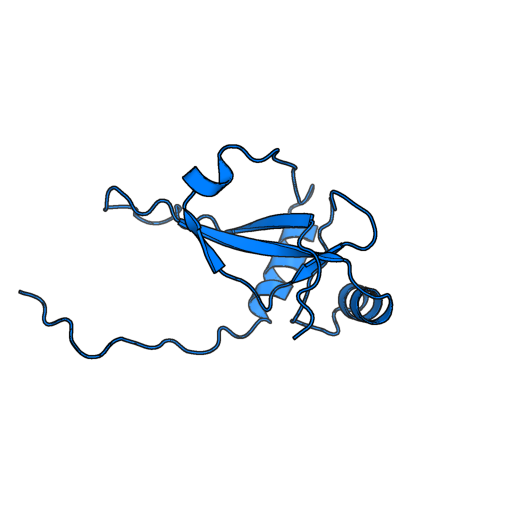

Nearest PDB structures (foldseek):
  5cqx-assembly1_B  TM=4.673E-01  e=2.348E-01  Escherichia coli K-12